Protein AF-A0A0D3EU84-F1 (afdb_monomer_lite)

Sequence (143 aa):
MEPEPHRHVDHDDGDDEDEEEEEGNVARFFQELLEKDAGLRGFYEAEREKGRFLCLVCEGIGARAGKRFAGCAALVQHAGSVARAGRRMAHRAFADAVGRLLGWSAGRTRALQTDSDNAGMCDEDIHCEDVPQSAEMGMCPHQ

Organism: NCBI:txid65489

Secondary structure (DSSP, 8-state):
-PPP-PPP-------HHHHHHHHHHHHHHHHHHHHH-HHHHHHHHHHHHHTEEE-HHHHHTTSSTT-EEEHHHHHHHHHHT---HHHHHHHHHHHHHHHHHTT---S---PPP------------------------------

Radius of gyration: 27.26 Å; chains: 1; bounding box: 45×68×93 Å

pLDDT: mean 71.87, std 18.35, range [39.0, 96.0]

Structure (mmCIF, N/CA/C/O backbone):
data_AF-A0A0D3EU84-F1
#
_entry.id   AF-A0A0D3EU84-F1
#
loop_
_atom_site.group_PDB
_atom_site.id
_atom_site.type_symbol
_atom_site.label_atom_id
_atom_site.label_alt_id
_atom_site.label_comp_id
_atom_site.label_asym_id
_atom_site.label_entity_id
_atom_site.label_seq_id
_atom_site.pdbx_PDB_ins_code
_atom_site.Cartn_x
_atom_site.Cartn_y
_atom_site.Cartn_z
_atom_site.occupancy
_atom_site.B_iso_or_equiv
_atom_site.auth_seq_id
_atom_site.auth_comp_id
_atom_site.auth_asym_id
_atom_site.auth_atom_id
_atom_site.pdbx_PDB_model_num
ATOM 1 N N . MET A 1 1 ? 25.093 -44.236 -29.119 1.00 41.06 1 MET A N 1
ATOM 2 C CA . MET A 1 1 ? 24.934 -42.770 -29.090 1.00 41.06 1 MET A CA 1
ATOM 3 C C . MET A 1 1 ? 24.226 -42.464 -27.791 1.00 41.06 1 MET A C 1
ATOM 5 O O . MET A 1 1 ? 23.028 -42.688 -27.708 1.00 41.06 1 MET A O 1
ATOM 9 N N . GLU A 1 2 ? 24.986 -42.122 -26.757 1.00 49.62 2 GLU A N 1
ATOM 10 C CA . GLU A 1 2 ? 24.422 -41.717 -25.467 1.00 49.62 2 GLU A CA 1
ATOM 11 C C . GLU A 1 2 ? 24.255 -40.193 -25.466 1.00 49.62 2 GLU A C 1
ATOM 13 O O . GLU A 1 2 ? 25.142 -39.508 -25.983 1.00 49.62 2 GLU A O 1
ATOM 18 N N . PRO A 1 3 ? 23.136 -39.643 -24.966 1.00 50.47 3 PRO A N 1
ATOM 19 C CA . PRO A 1 3 ? 22.982 -38.203 -24.854 1.00 50.47 3 PRO A CA 1
ATOM 20 C C . PRO A 1 3 ? 23.690 -37.700 -23.588 1.00 50.47 3 PRO A C 1
ATOM 22 O O . PRO A 1 3 ? 23.386 -38.130 -22.478 1.00 50.47 3 PRO A O 1
ATOM 25 N N . GLU A 1 4 ? 24.627 -36.772 -23.766 1.00 57.62 4 GLU A N 1
ATOM 26 C CA . GLU A 1 4 ? 25.258 -36.025 -22.674 1.00 57.62 4 GLU A CA 1
ATOM 27 C C . GLU A 1 4 ? 24.212 -35.127 -21.981 1.00 57.62 4 GLU A C 1
ATOM 29 O O . GLU A 1 4 ? 23.403 -34.488 -22.665 1.00 57.62 4 GLU A O 1
ATOM 34 N N . PRO A 1 5 ? 24.203 -35.022 -20.640 1.00 56.97 5 PRO A N 1
ATOM 35 C CA . PRO A 1 5 ? 23.300 -34.115 -19.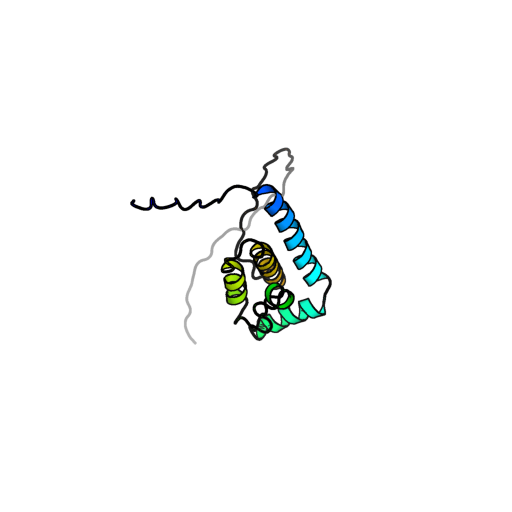951 1.00 56.97 5 PRO A CA 1
ATOM 36 C C . PRO A 1 5 ? 23.773 -32.674 -20.162 1.00 56.97 5 PRO A C 1
ATOM 38 O O . PRO A 1 5 ? 24.814 -32.249 -19.657 1.00 56.97 5 PRO A O 1
ATOM 41 N N . HIS A 1 6 ? 22.980 -31.907 -20.910 1.00 59.09 6 HIS A N 1
ATOM 42 C CA . HIS A 1 6 ? 23.146 -30.465 -21.034 1.00 59.09 6 HIS A CA 1
ATOM 43 C C . HIS A 1 6 ? 23.077 -29.826 -19.643 1.00 59.09 6 HIS A C 1
ATOM 45 O O . HIS A 1 6 ? 22.081 -29.931 -18.927 1.00 59.09 6 HIS A O 1
ATOM 51 N N . ARG A 1 7 ? 24.196 -29.217 -19.255 1.00 56.69 7 ARG A N 1
ATOM 52 C CA . ARG A 1 7 ? 24.410 -28.554 -17.971 1.00 56.69 7 ARG A CA 1
ATOM 53 C C . ARG A 1 7 ? 23.355 -27.459 -17.804 1.00 56.69 7 ARG A C 1
ATOM 55 O O . ARG A 1 7 ? 23.177 -26.648 -18.711 1.00 56.69 7 ARG A O 1
ATOM 62 N N . HIS A 1 8 ? 22.673 -27.452 -16.659 1.00 59.84 8 HIS A N 1
ATOM 63 C CA . HIS A 1 8 ? 21.882 -26.303 -16.230 1.00 59.84 8 HIS A CA 1
ATOM 64 C C . HIS A 1 8 ? 22.822 -25.102 -16.162 1.00 59.84 8 HIS A C 1
ATOM 66 O O . HIS A 1 8 ? 23.813 -25.123 -15.433 1.00 59.84 8 HIS A O 1
ATOM 72 N N . VAL A 1 9 ? 22.543 -24.104 -16.991 1.00 53.44 9 VAL A N 1
ATOM 73 C CA . VAL A 1 9 ? 23.171 -22.795 -16.890 1.00 53.44 9 VAL A CA 1
ATOM 74 C C . VAL A 1 9 ? 22.217 -21.978 -16.031 1.00 53.44 9 VAL A C 1
ATOM 76 O O . VAL A 1 9 ? 21.278 -21.376 -16.545 1.00 53.44 9 VAL A O 1
ATOM 79 N N . ASP A 1 10 ? 22.394 -22.048 -14.713 1.00 57.66 10 ASP A N 1
ATOM 80 C CA . ASP A 1 10 ? 21.859 -21.027 -13.818 1.00 57.66 10 ASP A CA 1
ATOM 81 C C . ASP A 1 10 ? 22.639 -19.748 -14.130 1.00 57.66 10 ASP A C 1
ATOM 83 O O . ASP A 1 10 ? 23.774 -19.562 -13.696 1.00 57.66 10 ASP A O 1
ATOM 87 N N . HIS A 1 11 ? 22.073 -18.930 -15.016 1.00 55.34 11 HIS A N 1
ATOM 88 C CA . HIS A 1 11 ? 22.574 -17.595 -15.297 1.00 55.34 11 HIS A CA 1
ATOM 89 C C . HIS A 1 11 ? 21.946 -16.654 -14.269 1.00 55.34 11 HIS A C 1
ATOM 91 O O . HIS A 1 11 ? 20.899 -16.055 -14.503 1.00 55.34 11 HIS A O 1
ATOM 97 N N . ASP A 1 12 ? 22.557 -16.655 -13.091 1.00 64.62 12 ASP A N 1
ATOM 98 C CA . ASP A 1 12 ? 22.384 -15.668 -12.035 1.00 64.62 12 ASP A CA 1
ATOM 99 C C . ASP A 1 12 ? 23.625 -14.778 -12.105 1.00 64.62 12 ASP A C 1
ATOM 101 O O . ASP A 1 12 ? 24.676 -15.158 -11.593 1.00 64.62 12 ASP A O 1
ATOM 105 N N . ASP A 1 13 ? 23.566 -13.692 -12.878 1.00 54.50 13 ASP A N 1
ATOM 106 C CA . ASP A 1 13 ? 24.668 -12.729 -12.908 1.00 54.50 13 ASP A CA 1
ATOM 107 C C . ASP A 1 13 ? 24.183 -11.330 -13.316 1.00 54.50 13 ASP A C 1
ATOM 109 O O . ASP A 1 13 ? 23.937 -11.057 -14.491 1.00 54.50 13 ASP A O 1
ATOM 113 N N . GLY A 1 14 ? 24.053 -10.471 -12.300 1.00 51.78 14 GLY A N 1
ATOM 114 C CA . GLY A 1 14 ? 24.500 -9.079 -12.347 1.00 51.78 14 GLY A CA 1
ATOM 115 C C . GLY A 1 14 ? 23.579 -8.043 -12.984 1.00 51.78 14 GLY A C 1
ATOM 116 O O . GLY A 1 14 ? 23.803 -7.670 -14.132 1.00 51.78 14 GLY A O 1
ATOM 117 N N . ASP A 1 15 ? 22.656 -7.490 -12.190 1.00 48.19 15 ASP A N 1
ATOM 118 C CA . ASP A 1 15 ? 22.162 -6.114 -12.377 1.00 48.19 15 ASP A CA 1
ATOM 119 C C . ASP A 1 15 ? 21.660 -5.502 -11.047 1.00 48.19 15 ASP A C 1
ATOM 121 O O . ASP A 1 15 ? 20.522 -5.074 -10.926 1.00 48.19 15 ASP A O 1
ATOM 125 N N . ASP A 1 16 ? 22.485 -5.534 -9.994 1.00 52.69 16 ASP A N 1
ATOM 126 C CA . ASP A 1 16 ? 22.105 -5.036 -8.651 1.00 52.69 16 ASP A CA 1
ATOM 127 C C . ASP A 1 16 ? 22.221 -3.496 -8.518 1.00 52.69 16 ASP A C 1
ATOM 129 O O . ASP A 1 16 ? 21.651 -2.907 -7.605 1.00 52.69 16 ASP A O 1
ATOM 133 N N . GLU A 1 17 ? 22.955 -2.811 -9.406 1.00 50.66 17 GLU A N 1
ATOM 134 C CA . GLU A 1 17 ? 23.227 -1.365 -9.261 1.00 50.66 17 GLU A CA 1
ATOM 135 C C . GLU A 1 17 ? 22.087 -0.479 -9.802 1.00 50.66 17 GLU A C 1
ATOM 137 O O . GLU A 1 17 ? 21.765 0.541 -9.189 1.00 50.66 17 GLU A O 1
ATOM 142 N N . ASP A 1 18 ? 21.415 -0.889 -10.885 1.00 51.31 18 ASP A N 1
ATOM 143 C CA . ASP A 1 18 ? 20.220 -0.205 -11.406 1.00 51.31 18 ASP A CA 1
ATOM 144 C C . ASP A 1 18 ? 18.953 -0.552 -10.586 1.00 51.31 18 ASP A C 1
ATOM 146 O O . ASP A 1 18 ? 17.994 0.227 -10.542 1.00 51.31 18 ASP A O 1
ATOM 150 N N . GLU A 1 19 ? 18.954 -1.689 -9.876 1.00 53.84 19 GLU A N 1
ATOM 151 C CA . GLU A 1 19 ? 17.854 -2.115 -9.001 1.00 53.84 19 GLU A CA 1
ATOM 152 C C . GLU A 1 19 ? 17.738 -1.249 -7.733 1.00 53.84 19 GLU A C 1
ATOM 154 O O . GLU A 1 19 ? 16.621 -0.947 -7.308 1.00 53.84 19 GLU A O 1
ATOM 159 N N . GLU A 1 20 ? 18.848 -0.783 -7.142 1.00 56.88 20 GLU A N 1
ATOM 160 C CA . GLU A 1 20 ? 18.816 0.073 -5.942 1.00 56.88 20 GLU A CA 1
ATOM 161 C C . GLU A 1 20 ? 18.235 1.473 -6.225 1.00 56.88 20 GLU A C 1
ATOM 163 O O . GLU A 1 20 ? 17.438 2.003 -5.436 1.00 56.88 20 GLU A O 1
ATOM 168 N N . GLU A 1 21 ? 18.601 2.082 -7.360 1.00 59.59 21 GLU A N 1
ATOM 169 C CA . GLU A 1 21 ? 18.079 3.392 -7.770 1.00 59.59 21 GLU A CA 1
ATOM 170 C C . GLU A 1 21 ? 16.585 3.292 -8.147 1.00 59.59 21 GLU A C 1
ATOM 172 O O . GLU A 1 21 ? 15.773 4.159 -7.783 1.00 59.59 21 GLU A O 1
ATOM 177 N N . GLU A 1 22 ? 16.189 2.183 -8.785 1.00 65.81 22 GLU A N 1
ATOM 178 C CA . GLU A 1 22 ? 14.787 1.840 -9.027 1.00 65.81 22 GLU A CA 1
ATOM 179 C C . GLU A 1 22 ? 14.025 1.605 -7.706 1.00 65.81 22 GLU A C 1
ATOM 181 O O . GLU A 1 22 ? 12.924 2.141 -7.532 1.00 65.81 22 GLU A O 1
ATOM 186 N N . GLU A 1 23 ? 14.601 0.886 -6.732 1.00 64.19 23 GLU A N 1
ATOM 187 C CA . GLU A 1 23 ? 13.988 0.629 -5.418 1.00 64.19 23 GLU A CA 1
ATOM 188 C C . GLU A 1 23 ? 13.712 1.946 -4.677 1.00 64.19 23 GLU A C 1
ATOM 190 O O . GLU A 1 23 ? 12.606 2.152 -4.157 1.00 64.19 23 GLU A O 1
ATOM 195 N N . GLY A 1 24 ? 14.669 2.879 -4.699 1.00 70.44 24 GLY A N 1
ATOM 196 C CA . GLY A 1 24 ? 14.515 4.221 -4.137 1.00 70.44 24 GLY A CA 1
ATOM 197 C C . GLY A 1 24 ? 13.370 5.013 -4.780 1.00 70.44 24 GLY A C 1
ATOM 198 O O . GLY A 1 24 ? 12.557 5.628 -4.076 1.00 70.44 24 GLY A O 1
ATOM 199 N N . ASN A 1 25 ? 13.249 4.963 -6.109 1.00 84.31 25 ASN A N 1
ATOM 200 C CA . ASN A 1 25 ? 12.180 5.637 -6.849 1.00 84.31 25 ASN A CA 1
ATOM 201 C C . ASN A 1 25 ? 10.796 5.035 -6.539 1.00 84.31 25 ASN A C 1
ATOM 203 O O . ASN A 1 25 ? 9.832 5.755 -6.263 1.00 84.31 25 ASN A O 1
ATOM 207 N N . VAL A 1 26 ? 10.697 3.705 -6.509 1.00 86.94 26 VAL A N 1
ATOM 208 C CA . VAL A 1 26 ? 9.442 2.992 -6.241 1.00 86.94 26 VAL A CA 1
ATOM 209 C C . VAL A 1 26 ? 8.984 3.191 -4.792 1.00 86.94 26 VAL A C 1
ATOM 211 O O . VAL A 1 26 ? 7.792 3.396 -4.537 1.00 86.94 26 VAL A O 1
ATOM 214 N N . ALA A 1 27 ? 9.911 3.199 -3.831 1.00 86.50 27 ALA A N 1
ATOM 215 C CA . ALA A 1 27 ? 9.611 3.520 -2.438 1.00 86.50 27 ALA A CA 1
ATOM 216 C C . ALA A 1 27 ? 9.068 4.947 -2.285 1.00 86.50 27 ALA A C 1
ATOM 218 O O . ALA A 1 27 ? 8.035 5.140 -1.633 1.00 86.50 27 ALA A O 1
ATOM 219 N N . ARG A 1 28 ? 9.711 5.932 -2.929 1.00 90.94 28 ARG A N 1
ATOM 220 C CA . ARG A 1 28 ? 9.247 7.325 -2.911 1.00 90.94 28 ARG A CA 1
ATOM 221 C C . ARG A 1 28 ? 7.865 7.464 -3.541 1.00 90.94 28 ARG A C 1
ATOM 223 O O . ARG A 1 28 ? 7.009 8.141 -2.978 1.00 90.94 28 ARG A O 1
ATOM 230 N N . PHE A 1 29 ? 7.612 6.772 -4.652 1.00 93.25 29 PHE A N 1
ATOM 231 C CA . PHE A 1 29 ? 6.305 6.765 -5.307 1.00 93.25 29 PHE A CA 1
ATOM 232 C C . PHE A 1 29 ? 5.178 6.335 -4.358 1.00 93.25 29 PHE A C 1
ATOM 234 O O . PHE A 1 29 ? 4.180 7.044 -4.240 1.00 93.25 29 PHE A O 1
ATOM 241 N N . PHE A 1 30 ? 5.321 5.203 -3.657 1.00 93.38 30 PHE A N 1
ATOM 242 C CA . PHE A 1 30 ? 4.262 4.723 -2.760 1.00 93.38 30 PHE A CA 1
ATOM 243 C C . PHE A 1 30 ? 4.076 5.607 -1.526 1.00 93.38 30 PHE A C 1
ATOM 245 O O . PHE A 1 30 ? 2.942 5.767 -1.070 1.00 93.38 30 PHE A O 1
ATOM 252 N N . GLN A 1 31 ? 5.155 6.193 -1.004 1.00 91.50 31 GLN A N 1
ATOM 253 C CA . GLN A 1 31 ? 5.072 7.179 0.076 1.00 91.50 31 GLN A CA 1
ATOM 254 C C . GLN A 1 31 ? 4.287 8.411 -0.377 1.00 91.50 31 GLN A C 1
ATOM 256 O O . GLN A 1 31 ? 3.259 8.731 0.216 1.00 91.50 31 GLN A O 1
ATOM 261 N N . GLU A 1 32 ? 4.695 9.031 -1.486 1.00 94.56 32 GLU A N 1
ATOM 262 C CA . GLU A 1 32 ? 4.010 10.200 -2.038 1.00 94.56 32 GLU A CA 1
ATOM 263 C C . GLU A 1 32 ? 2.548 9.897 -2.395 1.00 94.56 32 GLU A C 1
ATOM 265 O O . GLU A 1 32 ? 1.677 10.741 -2.192 1.00 94.56 32 GLU A O 1
ATOM 270 N N . LEU A 1 33 ? 2.254 8.705 -2.922 1.00 95.00 33 LEU A N 1
ATOM 271 C CA . LEU A 1 33 ? 0.894 8.285 -3.257 1.00 95.00 33 LEU A CA 1
ATOM 272 C C . LEU A 1 33 ? -0.000 8.225 -2.011 1.00 95.00 33 LEU A C 1
ATOM 274 O O . LEU A 1 33 ? -1.108 8.757 -2.033 1.00 95.00 33 LEU A O 1
ATOM 278 N N . LEU A 1 34 ? 0.474 7.602 -0.928 1.00 93.06 34 LEU A N 1
ATOM 279 C CA . LEU A 1 34 ? -0.273 7.509 0.331 1.00 93.06 34 LEU A CA 1
ATOM 280 C C . LEU A 1 34 ? -0.394 8.864 1.042 1.00 93.06 34 LEU A C 1
ATOM 282 O O . LEU A 1 34 ? -1.370 9.095 1.750 1.00 93.06 34 LEU A O 1
ATOM 286 N N . GLU A 1 35 ? 0.565 9.769 0.857 1.00 92.25 35 GLU A N 1
ATOM 287 C CA . GLU A 1 35 ? 0.487 11.133 1.385 1.00 92.25 35 GLU A CA 1
ATOM 288 C C . GLU A 1 35 ? -0.522 11.994 0.614 1.00 92.25 35 GLU A C 1
ATOM 290 O O . GLU A 1 35 ? -1.322 12.712 1.220 1.00 92.25 35 GLU A O 1
ATOM 295 N N . LYS A 1 36 ? -0.499 11.922 -0.723 1.00 95.50 36 LYS A N 1
ATOM 296 C CA . LYS A 1 36 ? -1.315 12.765 -1.611 1.00 95.50 36 LYS A CA 1
ATOM 297 C C . LYS A 1 36 ? -2.763 12.284 -1.720 1.00 95.50 36 LYS A C 1
ATOM 299 O O . LYS A 1 36 ? -3.666 13.112 -1.833 1.00 95.50 36 LYS A O 1
ATOM 304 N N . ASP A 1 37 ? -3.006 10.975 -1.689 1.00 96.00 37 ASP A N 1
ATOM 305 C CA . ASP A 1 37 ? -4.350 10.408 -1.807 1.00 96.00 37 ASP A CA 1
ATOM 306 C C . ASP A 1 37 ? -4.975 10.158 -0.426 1.00 96.00 37 ASP A C 1
ATOM 308 O O . ASP A 1 37 ? -4.803 9.111 0.205 1.00 96.00 37 ASP A O 1
ATOM 312 N N . ALA A 1 38 ? -5.753 11.135 0.046 1.00 94.19 38 ALA A N 1
ATOM 313 C CA . ALA A 1 38 ? -6.447 11.049 1.329 1.00 94.19 38 ALA A CA 1
ATOM 314 C C . ALA A 1 38 ? -7.480 9.908 1.396 1.00 94.19 38 ALA A C 1
ATOM 316 O O . ALA A 1 38 ? -7.745 9.397 2.486 1.00 94.19 38 ALA A O 1
ATOM 317 N N . GLY A 1 39 ? -8.064 9.502 0.263 1.00 94.88 39 GLY A N 1
ATOM 318 C CA . GLY A 1 39 ? -9.027 8.402 0.210 1.00 94.88 39 GLY A CA 1
ATOM 319 C C . GLY A 1 39 ? -8.336 7.056 0.396 1.00 94.88 39 GLY A C 1
ATOM 320 O O . GLY A 1 39 ? -8.775 6.232 1.199 1.00 94.88 39 GLY A O 1
ATOM 321 N N . LEU A 1 40 ? -7.210 6.868 -0.289 1.00 92.81 40 LEU A N 1
ATOM 322 C CA . LEU A 1 40 ? -6.362 5.694 -0.142 1.00 92.81 40 LEU A CA 1
ATOM 323 C C . LEU A 1 40 ? -5.778 5.604 1.270 1.00 92.81 40 LEU A C 1
ATOM 325 O O . LEU A 1 40 ? -5.841 4.549 1.902 1.00 92.81 40 LEU A O 1
ATOM 329 N N . ARG A 1 41 ? -5.270 6.721 1.795 1.00 94.12 41 ARG A N 1
ATOM 330 C CA . ARG A 1 41 ? -4.773 6.806 3.168 1.00 94.12 41 ARG A CA 1
ATOM 331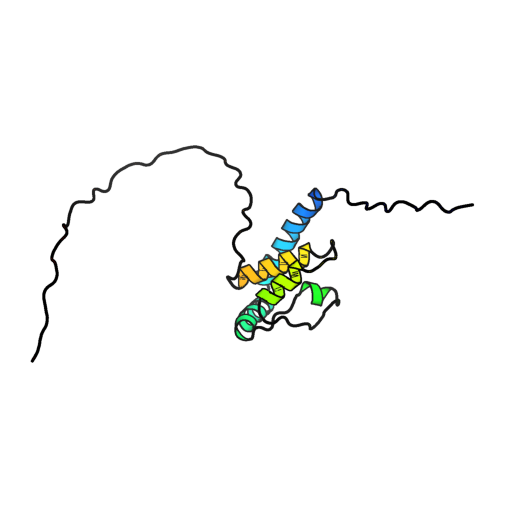 C C . ARG A 1 41 ? -5.851 6.426 4.180 1.00 94.12 41 ARG A C 1
ATOM 333 O O . ARG A 1 41 ? -5.640 5.524 4.989 1.00 94.12 41 ARG A O 1
ATOM 340 N N . GLY A 1 42 ? -7.026 7.047 4.076 1.00 93.06 42 GLY A N 1
ATOM 341 C CA . GLY A 1 42 ? -8.163 6.768 4.951 1.00 93.06 42 GLY A CA 1
ATOM 342 C C . GLY A 1 42 ? -8.651 5.321 4.854 1.00 93.06 42 GLY A C 1
ATOM 343 O O . GLY A 1 42 ? -9.054 4.740 5.860 1.00 93.06 42 GLY A O 1
ATOM 344 N N . PHE A 1 43 ? -8.565 4.699 3.673 1.00 92.56 43 PHE A N 1
ATOM 345 C CA . PHE A 1 43 ? -8.843 3.273 3.509 1.00 92.56 43 PHE A CA 1
ATOM 346 C C . PHE A 1 43 ? -7.892 2.415 4.358 1.00 92.56 43 PHE A C 1
ATOM 348 O O . PHE A 1 43 ? -8.362 1.592 5.142 1.00 92.56 43 PHE A O 1
ATOM 355 N N . TYR A 1 44 ? -6.575 2.621 4.253 1.00 92.25 44 TYR A N 1
ATOM 356 C CA . TYR A 1 44 ? -5.597 1.833 5.014 1.00 92.25 44 TYR A CA 1
ATOM 357 C C . TYR A 1 44 ? -5.662 2.094 6.522 1.00 92.25 44 TYR A C 1
ATOM 359 O O . TYR A 1 44 ? -5.549 1.151 7.307 1.00 92.25 44 TYR A O 1
ATOM 367 N N . GLU A 1 45 ? -5.903 3.340 6.930 1.00 90.81 45 GLU A N 1
ATOM 368 C CA . GLU A 1 45 ? -6.128 3.708 8.331 1.00 90.81 45 GLU A CA 1
ATOM 369 C C . GLU A 1 45 ? -7.382 3.020 8.899 1.00 90.81 45 GLU A C 1
ATOM 371 O O . GLU A 1 45 ? -7.320 2.426 9.973 1.00 90.81 45 GLU A O 1
ATOM 376 N N . ALA A 1 46 ? -8.500 3.010 8.166 1.00 89.94 46 ALA A N 1
ATOM 377 C CA . ALA A 1 46 ? -9.731 2.343 8.601 1.00 89.94 46 ALA A CA 1
ATOM 378 C C . ALA A 1 46 ? -9.611 0.807 8.607 1.00 89.94 46 ALA A C 1
ATOM 380 O O . ALA A 1 46 ? -10.204 0.124 9.448 1.00 89.94 46 ALA A O 1
ATOM 381 N N . GLU A 1 47 ? -8.843 0.234 7.677 1.00 88.44 47 GLU A N 1
ATOM 382 C CA . GLU A 1 47 ? -8.579 -1.207 7.643 1.00 88.44 47 GLU A CA 1
ATOM 383 C C . GLU A 1 47 ? -7.639 -1.672 8.761 1.00 88.44 47 GLU A C 1
ATOM 385 O O . GLU A 1 47 ? -7.588 -2.870 9.047 1.00 88.44 47 GLU A O 1
ATOM 390 N N . ARG A 1 48 ? -6.975 -0.754 9.476 1.00 81.62 48 ARG A N 1
ATOM 391 C CA . ARG A 1 48 ? -6.256 -1.067 10.721 1.00 81.62 48 ARG A CA 1
ATOM 392 C C . ARG A 1 48 ? -7.158 -1.728 11.759 1.00 81.62 48 ARG A C 1
ATOM 394 O O . ARG A 1 48 ? -6.720 -2.656 12.430 1.00 81.62 48 ARG A O 1
ATOM 401 N N . GLU A 1 49 ? -8.404 -1.278 11.872 1.00 81.00 49 GLU A N 1
ATOM 402 C CA . GLU A 1 49 ? -9.370 -1.792 12.852 1.00 81.00 49 GLU A CA 1
ATOM 403 C C . GLU A 1 49 ? -10.077 -3.057 12.360 1.00 81.00 49 GLU A C 1
ATOM 405 O O . GLU A 1 49 ? -10.330 -3.984 13.125 1.00 81.00 49 GLU A O 1
ATOM 410 N N . LYS A 1 50 ? -10.377 -3.115 11.059 1.00 82.31 50 LYS A N 1
ATOM 411 C CA . LYS A 1 50 ? -11.083 -4.245 10.433 1.00 82.31 50 LYS A CA 1
ATOM 412 C C . LYS A 1 50 ? -10.154 -5.413 10.110 1.00 82.31 50 LYS A C 1
ATOM 414 O O . LYS A 1 50 ? -10.616 -6.539 9.930 1.00 82.31 50 LYS A O 1
ATOM 419 N N . GLY A 1 51 ? -8.857 -5.139 9.991 1.00 80.69 51 GLY A N 1
ATOM 420 C CA . GLY A 1 51 ? -7.822 -6.103 9.666 1.00 80.69 51 GLY A CA 1
ATOM 421 C C . GLY A 1 51 ? -7.902 -6.645 8.240 1.00 80.69 51 GLY A C 1
ATOM 422 O O . GLY A 1 51 ? -7.479 -7.779 8.039 1.00 80.69 51 GLY A O 1
ATOM 423 N N . ARG A 1 52 ? -8.445 -5.919 7.249 1.00 88.75 52 ARG A N 1
ATOM 424 C CA . ARG A 1 52 ? -8.597 -6.439 5.873 1.00 88.75 52 ARG A CA 1
ATOM 425 C C . ARG A 1 52 ? -7.826 -5.593 4.865 1.00 88.75 52 ARG A C 1
ATOM 427 O O . ARG A 1 52 ? -8.368 -4.789 4.116 1.00 88.75 52 ARG A O 1
ATOM 434 N N . PHE A 1 53 ? -6.536 -5.863 4.783 1.00 90.94 53 PHE A N 1
ATOM 435 C CA . PHE A 1 53 ? -5.622 -5.153 3.897 1.00 90.94 53 PHE A CA 1
ATOM 436 C C . PHE A 1 53 ? -5.659 -5.696 2.471 1.00 90.94 53 PHE A C 1
ATOM 438 O O . PHE A 1 53 ? -5.919 -6.876 2.268 1.00 90.94 53 PHE A O 1
ATOM 445 N N . LEU A 1 54 ? -5.335 -4.867 1.482 1.00 91.88 54 LEU A N 1
ATOM 446 C CA . LEU A 1 54 ? -5.130 -5.280 0.089 1.00 91.88 54 LEU A CA 1
ATOM 447 C C . LEU A 1 54 ? -3.745 -4.848 -0.395 1.00 91.88 54 LEU A C 1
ATOM 449 O O . LEU A 1 54 ? -3.191 -3.861 0.094 1.00 91.88 54 LEU A O 1
ATOM 453 N N . CYS A 1 55 ? -3.186 -5.596 -1.345 1.00 92.12 55 CYS A N 1
ATOM 454 C CA . CYS A 1 55 ? -1.906 -5.270 -1.967 1.00 92.12 55 CYS A CA 1
ATOM 455 C C . CYS A 1 55 ? -2.152 -4.512 -3.273 1.00 92.12 55 CYS A C 1
ATOM 457 O O . CYS A 1 55 ? -2.552 -5.131 -4.257 1.00 92.12 55 CYS A O 1
ATOM 459 N N . LEU A 1 56 ? -1.880 -3.202 -3.306 1.00 91.88 56 LEU A N 1
ATOM 460 C CA . LEU A 1 56 ? -2.123 -2.378 -4.501 1.00 91.88 56 LEU A CA 1
ATOM 461 C C . LEU A 1 56 ? -1.354 -2.863 -5.725 1.00 91.88 56 LEU A C 1
ATOM 463 O O . LEU A 1 56 ? -1.866 -2.804 -6.836 1.00 91.88 56 LEU A O 1
ATOM 467 N N . VAL A 1 57 ? -0.156 -3.407 -5.521 1.00 90.25 57 VAL A N 1
ATOM 468 C CA . VAL A 1 57 ? 0.637 -3.972 -6.616 1.00 90.25 57 VAL A CA 1
ATOM 469 C C . VAL A 1 57 ? -0.083 -5.165 -7.248 1.00 90.25 57 VAL A C 1
ATOM 471 O O . VAL A 1 57 ? -0.128 -5.272 -8.469 1.00 90.25 57 VAL A O 1
ATOM 474 N N . CYS A 1 58 ? -0.723 -6.025 -6.441 1.00 89.69 58 CYS A N 1
ATOM 475 C CA . CYS A 1 58 ? -1.554 -7.120 -6.954 1.00 89.69 58 CYS A CA 1
ATOM 476 C C . CYS A 1 58 ? -2.803 -6.627 -7.683 1.00 89.69 58 CYS A C 1
ATOM 478 O O . CYS A 1 58 ? -3.187 -7.248 -8.675 1.00 89.69 58 CYS A O 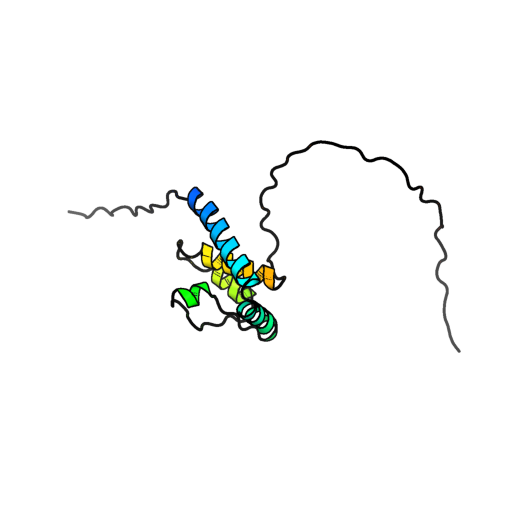1
ATOM 480 N N . GLU A 1 59 ? -3.445 -5.576 -7.167 1.00 88.88 59 GLU A N 1
ATOM 481 C CA . GLU A 1 59 ? -4.620 -4.972 -7.801 1.00 88.88 59 GLU A CA 1
ATOM 482 C C . GLU A 1 59 ? -4.250 -4.393 -9.170 1.00 88.88 59 GLU A C 1
ATOM 484 O O . GLU A 1 59 ? -4.903 -4.706 -10.162 1.00 88.88 59 GLU A O 1
ATOM 489 N N . GLY A 1 60 ? -3.154 -3.632 -9.250 1.00 86.00 60 GLY A N 1
ATOM 490 C CA . GLY A 1 60 ? -2.713 -2.977 -10.482 1.00 86.00 60 GLY A CA 1
ATOM 491 C C . GLY A 1 60 ? -2.325 -3.947 -11.601 1.00 86.00 60 GLY A C 1
ATOM 492 O O . GLY A 1 60 ? -2.567 -3.660 -12.769 1.00 86.00 60 GLY A O 1
ATOM 493 N N . ILE A 1 61 ? -1.769 -5.117 -11.263 1.00 84.31 61 ILE A N 1
ATOM 494 C CA . ILE A 1 61 ? -1.353 -6.135 -12.250 1.00 84.31 61 ILE A CA 1
ATOM 495 C C . ILE A 1 61 ? -2.391 -7.248 -12.468 1.00 84.31 61 ILE A C 1
ATOM 497 O O . ILE A 1 61 ? -2.140 -8.177 -13.235 1.00 84.31 61 ILE A O 1
ATOM 501 N N . GLY A 1 62 ? -3.507 -7.237 -11.733 1.00 81.00 62 GLY A N 1
ATOM 502 C CA . GLY A 1 62 ? -4.565 -8.251 -11.826 1.00 81.00 62 GLY A CA 1
ATOM 503 C C . GLY A 1 62 ? -4.207 -9.655 -11.308 1.00 81.00 62 GLY A C 1
ATOM 504 O O . GLY A 1 62 ? -5.024 -10.566 -11.399 1.00 81.00 62 GLY A O 1
ATOM 505 N N . ALA A 1 63 ? -3.016 -9.874 -10.741 1.00 75.88 63 ALA A N 1
ATOM 506 C CA . ALA A 1 63 ? -2.550 -11.217 -10.367 1.00 75.88 63 ALA A CA 1
ATOM 507 C C . ALA A 1 63 ? -3.259 -11.798 -9.130 1.00 75.88 63 ALA A C 1
ATOM 509 O O . ALA A 1 63 ? -3.285 -13.019 -8.957 1.00 75.88 63 ALA A O 1
ATOM 510 N N . ARG A 1 64 ? -3.794 -10.940 -8.248 1.00 75.06 64 ARG A N 1
ATOM 511 C CA . ARG A 1 64 ? -4.574 -11.312 -7.047 1.00 75.06 64 ARG A CA 1
ATOM 512 C C . ARG A 1 64 ? -5.594 -10.228 -6.680 1.00 75.06 64 ARG A C 1
ATOM 514 O O . ARG A 1 64 ? -5.772 -9.940 -5.497 1.00 75.06 64 ARG A O 1
ATOM 521 N N . ALA A 1 65 ? -6.213 -9.616 -7.688 1.00 75.31 65 ALA A N 1
ATOM 522 C CA . ALA A 1 65 ? -7.167 -8.535 -7.476 1.00 75.31 65 ALA A CA 1
ATOM 523 C C . ALA A 1 65 ? -8.317 -8.982 -6.553 1.00 75.31 65 ALA A C 1
ATOM 525 O O . ALA A 1 65 ? -8.852 -10.086 -6.687 1.00 75.31 65 ALA A O 1
ATOM 526 N N . GLY A 1 66 ? -8.649 -8.155 -5.568 1.00 79.69 66 GLY A N 1
ATOM 527 C CA . GLY A 1 66 ? -9.648 -8.418 -4.538 1.00 79.69 66 GLY A CA 1
ATOM 528 C C . GLY A 1 66 ? -9.187 -9.307 -3.376 1.00 79.69 66 GLY A C 1
ATOM 529 O O . GLY A 1 66 ? -9.966 -9.518 -2.439 1.00 79.69 66 GLY A O 1
ATOM 530 N N . LYS A 1 67 ? -7.950 -9.832 -3.374 1.00 87.69 67 LYS A N 1
ATOM 531 C CA . LYS A 1 67 ? -7.460 -10.638 -2.246 1.00 87.69 67 LYS A CA 1
ATOM 532 C C . LYS A 1 67 ? -7.199 -9.751 -1.031 1.00 87.69 67 LYS A C 1
ATOM 534 O O . LYS A 1 67 ? -6.384 -8.834 -1.076 1.00 87.69 67 LYS A O 1
ATOM 539 N N . ARG A 1 68 ? -7.840 -10.098 0.090 1.00 91.19 68 ARG A N 1
ATOM 540 C CA . ARG A 1 68 ? -7.650 -9.419 1.376 1.00 91.19 68 ARG A CA 1
ATOM 541 C C . ARG A 1 68 ? -6.746 -10.218 2.314 1.00 91.19 68 ARG A C 1
ATOM 543 O O . ARG A 1 68 ? -6.844 -11.442 2.386 1.00 91.19 68 ARG A O 1
ATOM 550 N N . PHE A 1 69 ? -5.888 -9.513 3.037 1.00 89.56 69 PHE A N 1
ATOM 551 C CA . PHE A 1 69 ? -4.937 -10.032 4.012 1.00 89.56 69 PHE A CA 1
ATOM 552 C C . PHE A 1 69 ? -5.410 -9.683 5.421 1.00 89.56 69 PHE A C 1
ATOM 554 O O . PHE A 1 69 ? -5.797 -8.543 5.680 1.00 89.56 69 PHE A O 1
ATOM 561 N N . ALA A 1 70 ? -5.390 -10.678 6.311 1.00 89.56 70 ALA A N 1
ATOM 562 C CA . ALA A 1 70 ? -5.791 -10.532 7.704 1.00 89.56 70 ALA A CA 1
ATOM 563 C C . ALA A 1 70 ? -4.692 -9.805 8.498 1.00 89.56 70 ALA A C 1
ATOM 565 O O . ALA A 1 70 ? -3.769 -10.427 9.021 1.00 89.56 70 ALA A O 1
ATOM 566 N N . GLY A 1 71 ? -4.772 -8.478 8.543 1.00 87.44 71 GLY A N 1
ATOM 567 C CA . GLY A 1 71 ? -3.789 -7.618 9.199 1.00 87.44 71 GLY A CA 1
ATOM 568 C C . GLY A 1 71 ? -2.556 -7.302 8.341 1.00 87.44 71 GLY A C 1
ATOM 569 O O . GLY A 1 71 ? -2.304 -7.913 7.299 1.00 87.44 71 GLY A O 1
ATOM 570 N N . CYS A 1 72 ? -1.761 -6.329 8.793 1.00 86.06 72 CYS A N 1
ATOM 571 C CA . CYS A 1 72 ? -0.571 -5.891 8.060 1.00 86.06 72 CYS A CA 1
ATOM 572 C C . CYS A 1 72 ? 0.556 -6.918 8.076 1.00 86.06 72 CYS A C 1
ATOM 574 O O . CYS A 1 72 ? 1.268 -7.019 7.087 1.00 86.06 72 CYS A O 1
ATOM 576 N N . ALA A 1 73 ? 0.699 -7.737 9.124 1.00 86.25 73 ALA A N 1
ATOM 577 C CA . ALA A 1 73 ? 1.696 -8.811 9.123 1.00 86.25 73 ALA A CA 1
ATOM 578 C C . ALA A 1 73 ? 1.496 -9.762 7.928 1.00 86.25 73 ALA A C 1
ATOM 580 O O . ALA A 1 73 ? 2.449 -10.085 7.222 1.00 86.25 73 ALA A O 1
ATOM 581 N N . ALA A 1 74 ? 0.245 -10.139 7.639 1.00 89.44 74 ALA A N 1
ATOM 582 C CA . ALA A 1 74 ? -0.081 -10.980 6.491 1.00 89.44 74 ALA A CA 1
ATOM 583 C C . ALA A 1 74 ? 0.189 -10.277 5.147 1.00 89.44 74 ALA A C 1
ATOM 585 O O . ALA A 1 74 ? 0.614 -10.930 4.193 1.00 89.44 74 ALA A O 1
ATOM 586 N N . LEU A 1 75 ? -0.030 -8.960 5.067 1.00 90.44 75 LEU A N 1
ATOM 587 C CA . LEU A 1 75 ? 0.305 -8.157 3.887 1.00 90.44 75 LEU A CA 1
ATOM 588 C C . LEU A 1 75 ? 1.827 -8.078 3.666 1.00 90.44 75 LEU A C 1
ATOM 590 O O . LEU A 1 75 ? 2.293 -8.302 2.551 1.00 90.44 75 LEU A O 1
ATOM 594 N N . VAL A 1 76 ? 2.596 -7.802 4.721 1.00 87.19 76 VAL A N 1
ATOM 595 C CA . VAL A 1 76 ? 4.064 -7.695 4.678 1.00 87.19 76 VAL A CA 1
ATOM 596 C C . VAL A 1 76 ? 4.689 -9.043 4.330 1.00 87.19 76 VAL A C 1
ATOM 598 O O . VAL A 1 76 ? 5.511 -9.129 3.421 1.00 87.19 76 VAL A O 1
ATOM 601 N N . GLN A 1 77 ? 4.241 -10.127 4.972 1.00 88.19 77 GLN A N 1
ATOM 602 C CA . GLN A 1 77 ? 4.681 -11.479 4.631 1.00 88.19 77 GLN A CA 1
ATOM 603 C C . GLN A 1 77 ? 4.341 -11.817 3.176 1.00 88.19 77 GLN A C 1
ATOM 605 O O . GLN A 1 77 ? 5.150 -12.419 2.470 1.00 88.19 77 GLN A O 1
ATOM 610 N N . HIS A 1 78 ? 3.155 -11.419 2.702 1.00 90.50 78 HIS A N 1
ATOM 611 C CA . HIS A 1 78 ? 2.805 -11.592 1.301 1.00 90.50 78 HIS A CA 1
ATOM 612 C C . HIS A 1 78 ? 3.801 -10.881 0.386 1.00 90.50 78 HIS A C 1
ATOM 614 O O . HIS A 1 78 ? 4.288 -11.532 -0.539 1.00 90.50 78 HIS A O 1
ATOM 620 N N . ALA A 1 79 ? 4.104 -9.609 0.645 1.00 88.19 79 ALA A N 1
ATOM 621 C CA . ALA A 1 79 ? 5.055 -8.836 -0.141 1.00 88.19 79 ALA A CA 1
ATOM 622 C C . ALA A 1 79 ? 6.448 -9.483 -0.171 1.00 88.19 79 ALA A C 1
ATOM 624 O O . ALA A 1 79 ? 7.004 -9.667 -1.251 1.00 88.19 79 ALA A O 1
ATOM 625 N N . GLY A 1 80 ? 6.955 -9.934 0.981 1.00 84.25 80 GLY A N 1
ATOM 626 C CA . GLY A 1 80 ? 8.246 -10.625 1.072 1.00 84.25 80 GLY A CA 1
ATOM 627 C C . GLY A 1 80 ? 8.272 -12.001 0.394 1.00 84.25 80 GLY A C 1
ATOM 628 O O . GLY A 1 80 ? 9.301 -12.422 -0.118 1.00 84.25 80 GLY A O 1
ATOM 629 N N . SER A 1 81 ? 7.134 -12.701 0.330 1.00 85.81 81 SER A N 1
ATOM 630 C CA . SER A 1 81 ? 7.031 -14.028 -0.306 1.00 85.81 81 SER A CA 1
ATOM 631 C C . SER A 1 81 ? 6.960 -14.003 -1.841 1.00 85.81 81 SER A C 1
ATOM 633 O O . SER A 1 81 ? 6.852 -15.060 -2.472 1.00 85.81 81 SER A O 1
ATOM 635 N N . VAL A 1 82 ? 6.951 -12.823 -2.475 1.00 83.06 82 VAL A N 1
ATOM 636 C CA . VAL A 1 82 ? 6.842 -12.714 -3.936 1.00 83.06 82 VAL A CA 1
ATOM 637 C C . VAL A 1 82 ? 8.144 -13.173 -4.596 1.00 83.06 82 VAL A C 1
ATOM 639 O O . VAL A 1 82 ? 9.144 -12.463 -4.633 1.00 83.06 82 VAL A O 1
ATOM 642 N N . ALA A 1 83 ? 8.114 -14.380 -5.165 1.00 66.69 83 ALA A N 1
ATOM 643 C CA . ALA A 1 83 ? 9.286 -14.995 -5.785 1.00 66.69 83 ALA A CA 1
ATOM 644 C C . ALA A 1 83 ? 9.703 -14.348 -7.121 1.00 66.69 83 ALA A C 1
ATOM 646 O O . ALA A 1 83 ? 10.883 -14.376 -7.449 1.00 66.69 83 ALA A O 1
ATOM 647 N N . ARG A 1 84 ? 8.775 -13.748 -7.888 1.00 68.12 84 ARG A N 1
ATOM 648 C CA . ARG A 1 84 ? 9.100 -13.135 -9.192 1.00 68.12 84 ARG A CA 1
ATOM 649 C C . ARG A 1 84 ? 9.898 -11.836 -9.012 1.00 68.12 84 ARG A C 1
ATOM 651 O O . ARG A 1 84 ? 9.331 -10.859 -8.527 1.00 68.12 84 ARG A O 1
ATOM 658 N N . ALA A 1 85 ? 11.160 -11.862 -9.454 1.00 57.38 85 ALA A N 1
ATOM 659 C CA . ALA A 1 85 ? 12.170 -10.812 -9.291 1.00 57.38 85 ALA A CA 1
ATOM 660 C C . ALA A 1 85 ? 11.667 -9.412 -9.686 1.00 57.38 85 ALA A C 1
ATOM 662 O O . ALA A 1 85 ? 11.490 -8.583 -8.802 1.00 57.38 85 ALA A O 1
ATOM 663 N N . GLY A 1 86 ? 11.230 -9.201 -10.936 1.00 64.56 86 GLY A N 1
ATOM 664 C CA . GLY A 1 86 ? 10.838 -7.867 -11.441 1.00 64.56 86 GLY A CA 1
ATOM 665 C C . GLY A 1 86 ? 9.589 -7.211 -10.825 1.00 64.56 86 GLY A C 1
ATOM 666 O O . GLY A 1 86 ? 9.106 -6.208 -11.330 1.00 64.56 86 GLY A O 1
ATOM 667 N N . ARG A 1 87 ? 8.985 -7.790 -9.778 1.00 72.81 87 ARG A N 1
ATOM 668 C CA . ARG A 1 87 ? 7.901 -7.145 -9.006 1.00 72.81 87 ARG A CA 1
ATOM 669 C C . ARG A 1 87 ? 8.135 -7.177 -7.503 1.00 72.81 87 ARG A C 1
ATOM 671 O O . ARG A 1 87 ? 7.400 -6.525 -6.767 1.00 72.81 87 ARG A O 1
ATOM 678 N N . ARG A 1 88 ? 9.127 -7.931 -7.026 1.00 81.81 88 ARG A N 1
ATOM 679 C CA . ARG A 1 88 ? 9.386 -8.102 -5.593 1.00 81.81 88 ARG A CA 1
ATOM 680 C C . ARG A 1 88 ? 9.608 -6.749 -4.913 1.00 81.81 88 ARG A C 1
ATOM 682 O O . ARG A 1 88 ? 9.003 -6.505 -3.870 1.00 81.81 88 ARG A O 1
ATOM 689 N N . MET A 1 89 ? 10.360 -5.860 -5.562 1.00 84.31 89 MET A N 1
ATOM 690 C CA . MET A 1 89 ? 10.642 -4.509 -5.072 1.00 84.31 89 MET A CA 1
ATOM 691 C C . MET A 1 89 ? 9.373 -3.679 -4.885 1.00 84.31 89 MET A C 1
ATOM 693 O O . MET A 1 89 ? 9.112 -3.208 -3.785 1.00 84.31 89 MET A O 1
ATOM 697 N N . ALA A 1 90 ? 8.499 -3.596 -5.894 1.00 88.94 90 ALA A N 1
ATOM 698 C CA . ALA A 1 90 ? 7.244 -2.849 -5.778 1.00 88.94 90 ALA A CA 1
ATOM 699 C C . ALA A 1 90 ? 6.352 -3.361 -4.640 1.00 88.94 90 ALA A C 1
ATOM 701 O O . ALA A 1 90 ? 5.765 -2.573 -3.899 1.00 88.94 90 ALA A O 1
ATOM 702 N N . HIS A 1 91 ? 6.262 -4.682 -4.470 1.00 91.62 91 HIS A N 1
ATOM 703 C CA . HIS A 1 91 ? 5.507 -5.269 -3.365 1.00 91.62 91 HIS A CA 1
ATOM 704 C C . HIS A 1 91 ? 6.098 -4.894 -2.002 1.00 91.62 91 HIS A C 1
ATOM 706 O O . HIS A 1 91 ? 5.342 -4.565 -1.085 1.00 91.62 91 HIS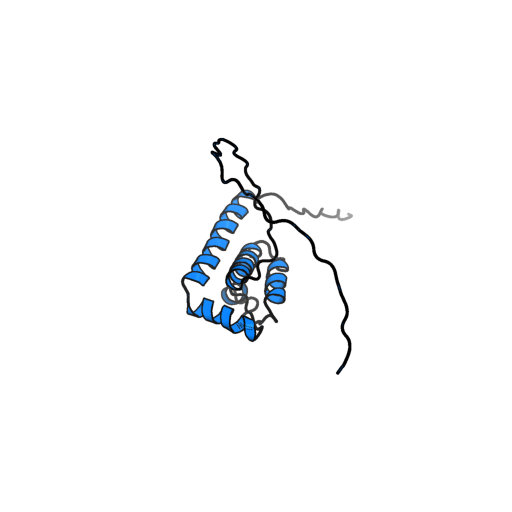 A O 1
ATOM 712 N N . ARG A 1 92 ? 7.428 -4.945 -1.874 1.00 89.00 92 ARG A N 1
ATOM 713 C CA . ARG A 1 92 ? 8.157 -4.599 -0.651 1.00 89.00 92 ARG A CA 1
ATOM 714 C C . ARG A 1 92 ? 8.037 -3.111 -0.327 1.00 89.00 92 ARG A C 1
ATOM 716 O O . ARG A 1 92 ? 7.558 -2.778 0.750 1.00 89.00 92 ARG A O 1
ATOM 723 N N . ALA A 1 93 ? 8.349 -2.242 -1.284 1.00 91.31 93 ALA A N 1
ATOM 724 C CA . ALA A 1 93 ? 8.224 -0.792 -1.176 1.00 91.31 93 ALA A CA 1
ATOM 725 C C . ALA A 1 93 ? 6.808 -0.365 -0.760 1.00 91.31 93 ALA A C 1
ATOM 727 O O . ALA A 1 93 ? 6.630 0.448 0.147 1.00 91.31 93 ALA A O 1
ATOM 728 N N . PHE A 1 94 ? 5.784 -0.971 -1.366 1.00 92.25 94 PHE A N 1
ATOM 729 C CA . PHE A 1 94 ? 4.397 -0.745 -0.978 1.00 92.25 94 PHE A CA 1
ATOM 730 C C . PHE A 1 94 ? 4.111 -1.185 0.469 1.00 92.25 94 PHE A C 1
ATOM 732 O O . PHE A 1 94 ? 3.489 -0.442 1.231 1.00 92.25 94 PHE A O 1
ATOM 739 N N . ALA A 1 95 ? 4.556 -2.381 0.865 1.00 91.38 95 ALA A N 1
ATOM 740 C CA . ALA A 1 95 ? 4.354 -2.886 2.222 1.00 91.38 95 ALA A CA 1
ATOM 741 C C . ALA A 1 95 ? 5.058 -2.015 3.274 1.00 91.38 95 ALA A C 1
ATOM 743 O O . ALA A 1 95 ? 4.478 -1.750 4.327 1.00 91.38 95 ALA A O 1
ATOM 744 N N . ASP A 1 96 ? 6.253 -1.515 2.966 1.00 90.12 96 ASP A N 1
ATOM 745 C CA . ASP A 1 96 ? 6.997 -0.597 3.826 1.00 90.12 96 ASP A CA 1
ATOM 746 C C . ASP A 1 96 ? 6.296 0.758 3.952 1.00 90.12 96 ASP A C 1
ATOM 748 O O . ASP A 1 96 ? 6.191 1.293 5.057 1.00 90.12 96 ASP A O 1
ATOM 752 N N . ALA A 1 97 ? 5.766 1.306 2.855 1.00 92.19 97 ALA A N 1
ATOM 753 C CA . ALA A 1 97 ? 5.018 2.561 2.876 1.00 92.19 97 ALA A CA 1
ATOM 754 C C . ALA A 1 97 ? 3.742 2.449 3.734 1.00 92.19 97 ALA A C 1
ATOM 756 O O . ALA A 1 97 ? 3.490 3.302 4.586 1.00 92.19 97 ALA A O 1
ATOM 757 N N . VAL A 1 98 ? 2.985 1.353 3.597 1.00 91.12 98 VAL A N 1
ATOM 758 C CA . VAL A 1 98 ? 1.818 1.071 4.454 1.00 91.12 98 VAL A CA 1
ATOM 759 C C . VAL A 1 98 ? 2.236 0.837 5.907 1.00 91.12 98 VAL A C 1
ATOM 761 O O . VAL A 1 98 ? 1.586 1.333 6.826 1.00 91.12 98 VAL A O 1
ATOM 764 N N . GLY A 1 99 ? 3.338 0.122 6.139 1.00 89.69 99 GLY A N 1
ATOM 765 C CA . GLY A 1 99 ? 3.891 -0.077 7.476 1.00 89.69 99 GLY A CA 1
ATOM 766 C C . GLY A 1 99 ? 4.238 1.247 8.159 1.00 89.69 99 GLY A C 1
ATOM 767 O O . GLY A 1 99 ? 3.886 1.442 9.320 1.00 89.69 99 GLY A O 1
ATOM 768 N N . ARG A 1 100 ? 4.867 2.183 7.438 1.00 89.56 100 ARG A N 1
ATOM 769 C CA . ARG A 1 100 ? 5.174 3.538 7.929 1.00 89.56 100 ARG A CA 1
ATOM 770 C C . ARG A 1 100 ? 3.909 4.339 8.216 1.00 89.56 100 ARG A C 1
ATOM 772 O O . ARG A 1 100 ? 3.805 4.895 9.305 1.00 89.56 100 ARG A O 1
ATOM 779 N N . LEU A 1 101 ? 2.940 4.329 7.297 1.00 90.31 101 LEU A N 1
ATOM 780 C CA . LEU A 1 101 ? 1.650 5.001 7.473 1.00 90.31 101 LEU A CA 1
ATOM 781 C C . LEU A 1 101 ? 0.943 4.561 8.766 1.00 90.31 101 LEU A C 1
ATOM 783 O O . LEU A 1 101 ? 0.366 5.378 9.474 1.00 90.31 101 LEU A O 1
ATOM 787 N N . LEU A 1 102 ? 1.005 3.268 9.091 1.00 88.00 102 LEU A N 1
ATOM 788 C CA . LEU A 1 102 ? 0.295 2.687 10.235 1.00 88.00 102 LEU A CA 1
ATOM 789 C C . LEU A 1 102 ? 1.121 2.646 11.532 1.00 88.00 102 LEU A C 1
ATOM 791 O O . LEU A 1 102 ? 0.625 2.155 12.549 1.00 88.00 102 LEU A O 1
ATOM 795 N N . GLY A 1 103 ? 2.369 3.129 11.510 1.00 85.81 103 GLY A N 1
ATOM 796 C CA . GLY A 1 103 ? 3.288 3.067 12.654 1.00 85.81 103 GLY A CA 1
ATOM 797 C C . GLY A 1 103 ? 3.768 1.648 12.992 1.00 85.81 103 GLY A C 1
ATOM 798 O O . GLY A 1 103 ? 4.102 1.356 14.137 1.00 85.81 103 GLY A O 1
ATOM 799 N N . TRP A 1 104 ? 3.771 0.748 12.009 1.00 75.88 104 TRP A N 1
ATOM 800 C CA . TRP A 1 104 ? 4.071 -0.683 12.134 1.00 75.88 104 TRP A CA 1
ATOM 801 C C . TRP A 1 104 ? 5.410 -1.106 11.540 1.00 75.88 104 TRP A C 1
ATOM 803 O O . TRP A 1 104 ? 5.663 -2.304 11.437 1.00 75.88 104 TRP A O 1
ATOM 813 N N . SER A 1 105 ? 6.267 -0.159 11.152 1.00 60.88 105 SER A N 1
ATOM 814 C CA . SER A 1 105 ? 7.583 -0.451 10.580 1.00 60.88 105 SER A CA 1
ATOM 815 C C . SER A 1 105 ? 8.309 -1.530 11.394 1.00 60.88 105 SER A C 1
ATOM 817 O O . SER A 1 105 ? 8.714 -1.287 12.535 1.00 60.88 105 SER A O 1
ATOM 819 N N . ALA A 1 106 ? 8.446 -2.724 10.801 1.00 55.53 106 ALA A N 1
ATOM 820 C CA . ALA A 1 106 ? 9.301 -3.782 11.315 1.00 55.53 106 ALA A CA 1
ATOM 821 C C . ALA A 1 106 ? 10.694 -3.173 11.490 1.00 55.53 106 ALA A C 1
ATOM 823 O O . ALA A 1 106 ? 11.178 -2.475 10.600 1.00 55.53 106 ALA A O 1
ATOM 824 N N . GLY A 1 107 ? 11.272 -3.326 12.680 1.00 49.31 107 GLY A N 1
ATOM 825 C CA . GLY A 1 107 ? 12.457 -2.583 13.088 1.00 49.31 107 GLY A CA 1
ATOM 826 C C . GLY A 1 107 ? 13.539 -2.540 12.007 1.00 49.31 107 GLY A C 1
ATOM 827 O O . GLY A 1 107 ? 14.026 -3.577 11.580 1.00 49.31 107 GLY A O 1
ATOM 828 N N . ARG A 1 108 ? 13.887 -1.314 11.600 1.00 49.44 108 ARG A N 1
ATOM 829 C CA . ARG A 1 108 ? 15.165 -0.873 11.022 1.00 49.44 108 ARG A CA 1
ATOM 830 C C . ARG A 1 108 ? 16.009 -1.978 10.362 1.00 49.44 108 ARG A C 1
ATOM 832 O O . ARG A 1 108 ? 16.827 -2.604 11.033 1.00 49.44 108 ARG A O 1
ATOM 839 N N . THR A 1 109 ? 15.982 -2.071 9.037 1.00 43.31 109 THR A N 1
ATOM 840 C CA . THR A 1 109 ? 17.237 -2.328 8.319 1.00 43.31 109 THR A CA 1
ATOM 841 C C . THR A 1 109 ? 18.013 -1.016 8.332 1.00 43.31 109 THR A C 1
ATOM 843 O O . THR A 1 109 ? 17.590 -0.014 7.759 1.00 43.31 109 THR A O 1
ATOM 846 N N . ARG A 1 110 ? 19.093 -0.992 9.113 1.00 39.00 110 ARG A N 1
ATOM 847 C CA . ARG A 1 110 ? 20.067 0.097 9.176 1.00 39.00 110 ARG A CA 1
ATOM 848 C C . ARG A 1 110 ? 20.537 0.409 7.755 1.00 39.00 110 ARG A C 1
ATOM 850 O O . ARG A 1 110 ? 21.274 -0.388 7.189 1.00 39.00 110 ARG A O 1
ATOM 857 N N . ALA A 1 111 ? 20.128 1.552 7.206 1.00 44.03 111 ALA A N 1
ATOM 858 C CA . ALA A 1 111 ? 20.931 2.198 6.178 1.00 44.03 111 ALA A CA 1
ATOM 859 C C . ALA A 1 111 ? 22.299 2.447 6.818 1.00 44.03 111 ALA A C 1
ATOM 861 O O . ALA A 1 111 ? 22.372 2.947 7.949 1.00 44.03 111 ALA A O 1
ATOM 862 N N . LEU A 1 112 ? 23.353 1.969 6.165 1.00 50.84 112 LEU A N 1
ATOM 863 C CA . LEU A 1 112 ? 24.719 2.147 6.624 1.00 50.84 112 LEU A CA 1
ATOM 864 C C . LEU A 1 112 ? 24.935 3.635 6.910 1.00 50.84 112 LEU A C 1
ATOM 866 O O . LEU A 1 112 ? 24.633 4.500 6.093 1.00 50.84 112 LEU A O 1
ATOM 870 N N . GLN A 1 113 ? 25.385 3.914 8.130 1.00 48.75 113 GLN A N 1
ATOM 871 C CA . GLN A 1 113 ? 25.927 5.214 8.475 1.00 48.75 113 GLN A CA 1
ATOM 872 C C . GLN A 1 113 ? 27.162 5.396 7.599 1.00 48.75 113 GLN A C 1
ATOM 874 O O . GLN A 1 113 ? 28.058 4.561 7.661 1.00 48.75 113 GLN A O 1
ATOM 879 N N . THR A 1 114 ? 27.198 6.448 6.790 1.00 45.06 114 THR A N 1
ATOM 880 C CA . THR A 1 114 ? 28.469 7.023 6.361 1.00 45.06 114 THR A CA 1
ATOM 881 C C . THR A 1 114 ? 28.822 8.072 7.401 1.00 45.06 114 THR A C 1
ATOM 883 O O . THR A 1 114 ? 28.298 9.187 7.413 1.00 45.06 114 THR A O 1
ATOM 886 N N . ASP A 1 115 ? 29.628 7.639 8.354 1.00 50.41 115 ASP A N 1
ATOM 887 C CA . ASP A 1 115 ? 30.456 8.455 9.225 1.00 50.41 115 ASP A CA 1
ATOM 888 C C . ASP A 1 115 ? 31.092 9.626 8.458 1.00 50.41 115 ASP A C 1
ATOM 890 O O . ASP A 1 115 ? 31.746 9.480 7.427 1.00 50.41 115 ASP A O 1
ATOM 894 N N . SER A 1 116 ? 30.881 10.829 8.978 1.00 53.41 116 SER A N 1
ATOM 895 C CA . SER A 1 116 ? 31.744 11.977 8.732 1.00 53.41 116 SER A CA 1
ATOM 896 C C . SER A 1 116 ? 31.731 12.819 9.996 1.00 53.41 116 SER A C 1
ATOM 898 O O . SER A 1 116 ? 30.878 13.680 10.203 1.00 53.41 116 SER A O 1
ATOM 900 N N . ASP A 1 117 ? 32.658 12.473 10.883 1.00 52.31 117 ASP A N 1
ATOM 901 C CA . ASP A 1 117 ? 33.089 13.279 12.014 1.00 52.31 117 ASP A CA 1
ATOM 902 C C . ASP A 1 117 ? 33.539 14.679 11.559 1.00 52.31 117 ASP A C 1
ATOM 904 O O . ASP A 1 117 ? 34.268 14.789 10.573 1.00 52.31 117 ASP A O 1
ATOM 908 N N . ASN A 1 118 ? 33.165 15.732 12.305 1.00 53.66 118 ASN A N 1
ATOM 909 C CA . ASN A 1 118 ? 34.099 16.711 12.902 1.00 53.66 118 ASN A CA 1
ATOM 910 C C . ASN A 1 118 ? 33.386 17.941 13.528 1.00 53.66 118 ASN A C 1
ATOM 912 O O . ASN A 1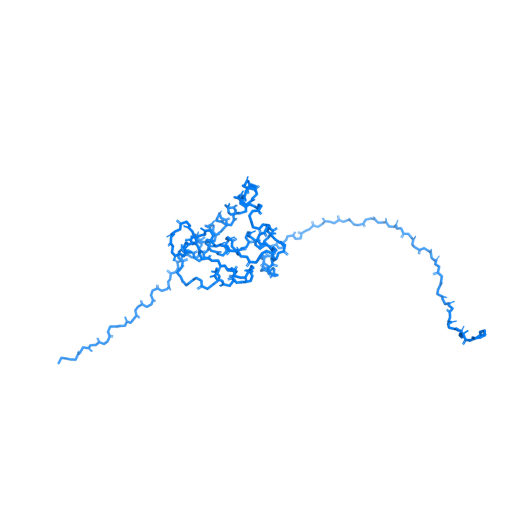 118 ? 32.614 18.616 12.854 1.00 53.66 118 ASN A O 1
ATOM 916 N N . ALA A 1 119 ? 33.818 18.256 14.762 1.00 48.19 119 ALA A N 1
ATOM 917 C CA . ALA A 1 119 ? 33.788 19.521 15.522 1.00 48.19 119 ALA A CA 1
ATOM 918 C C . ALA A 1 119 ? 32.413 20.082 15.926 1.00 48.19 119 ALA A C 1
ATOM 920 O O . ALA A 1 119 ? 31.555 20.319 15.094 1.00 48.19 119 ALA A O 1
ATOM 921 N N . GLY A 1 120 ? 32.127 20.408 17.185 1.00 49.47 120 GLY A N 1
ATOM 922 C CA . GLY A 1 120 ? 32.977 20.738 18.329 1.00 49.47 120 GLY A CA 1
ATOM 923 C C . GLY A 1 120 ? 32.291 21.871 19.116 1.00 49.47 120 GLY A C 1
ATOM 924 O O . GLY A 1 120 ? 31.469 22.585 18.550 1.00 49.47 120 GLY A O 1
ATOM 925 N N . MET A 1 121 ? 32.660 22.017 20.392 1.00 49.53 121 MET A N 1
ATOM 926 C CA . MET A 1 121 ? 32.162 22.959 21.414 1.00 49.53 121 MET A CA 1
ATOM 927 C C . MET A 1 121 ? 30.878 22.575 22.164 1.00 49.53 121 MET A C 1
ATOM 929 O O . MET A 1 121 ? 29.753 22.761 21.710 1.00 49.53 121 MET A O 1
ATOM 933 N N . CYS A 1 122 ? 31.094 22.098 23.388 1.00 51.59 122 CYS A N 1
ATOM 934 C CA . CYS A 1 122 ? 30.161 22.167 24.500 1.00 51.59 122 CYS A CA 1
ATOM 935 C C . CYS A 1 122 ? 30.719 23.192 25.496 1.00 51.59 122 CYS A C 1
ATOM 937 O O . CYS A 1 122 ? 31.779 22.956 26.071 1.00 51.59 122 CYS A O 1
ATOM 939 N N . ASP A 1 123 ? 29.999 24.295 25.691 1.00 44.75 123 ASP A N 1
ATOM 940 C CA . ASP A 1 123 ? 30.263 25.258 26.760 1.00 44.75 123 ASP A CA 1
ATOM 941 C C . ASP A 1 123 ? 29.160 25.163 27.828 1.00 44.75 123 ASP A C 1
ATOM 943 O O . ASP A 1 123 ? 27.972 25.325 27.546 1.00 44.75 123 ASP A O 1
ATOM 947 N N . GLU A 1 124 ? 29.631 24.822 29.029 1.00 54.53 124 GLU A N 1
ATOM 948 C CA . GLU A 1 124 ? 29.352 25.436 30.336 1.00 54.53 124 GLU A CA 1
ATOM 949 C C . GLU A 1 124 ? 27.944 25.356 30.988 1.00 54.53 124 GLU A C 1
ATOM 951 O O . GLU A 1 124 ? 26.958 25.970 30.587 1.00 54.53 124 GLU A O 1
ATOM 956 N N . ASP A 1 125 ? 27.949 24.616 32.107 1.00 47.78 125 ASP A N 1
ATOM 957 C CA . ASP A 1 125 ? 27.453 24.988 33.442 1.00 47.78 125 ASP A CA 1
ATOM 958 C C . ASP A 1 125 ? 25.960 25.253 33.699 1.00 47.78 125 ASP A C 1
ATOM 960 O O . ASP A 1 125 ? 25.468 26.376 33.627 1.00 47.78 125 ASP A O 1
ATOM 964 N N . ILE A 1 126 ? 25.291 24.246 34.278 1.00 52.25 126 ILE A N 1
ATOM 965 C CA . ILE A 1 126 ? 24.306 24.477 35.346 1.00 52.25 126 ILE A CA 1
ATOM 966 C C . ILE A 1 126 ? 24.629 23.533 36.511 1.00 52.25 126 ILE A C 1
ATOM 968 O O . ILE A 1 126 ? 24.462 22.317 36.422 1.00 52.25 126 ILE A O 1
ATOM 972 N N . HIS A 1 127 ? 25.103 24.129 37.605 1.00 46.91 127 HIS A N 1
ATOM 973 C CA . HIS A 1 127 ? 25.304 23.503 38.907 1.00 46.91 127 HIS A CA 1
ATOM 974 C C . HIS A 1 127 ? 23.978 22.933 39.444 1.00 46.91 127 HIS A C 1
ATOM 976 O O . HIS A 1 127 ? 23.017 23.675 39.653 1.00 46.91 127 HIS A O 1
ATOM 982 N N . CYS A 1 128 ? 23.934 21.626 39.706 1.00 48.19 128 CYS A N 1
ATOM 983 C CA . CYS A 1 128 ? 22.911 21.013 40.550 1.00 48.19 128 CYS A CA 1
ATOM 984 C C . CYS A 1 128 ? 23.429 20.966 41.987 1.00 48.19 128 CYS A C 1
ATOM 986 O O . CYS A 1 128 ? 24.343 20.195 42.266 1.00 48.19 128 CYS A O 1
ATOM 988 N N . GLU A 1 129 ? 22.813 21.732 42.886 1.00 46.97 129 GLU A N 1
ATOM 989 C CA . GLU A 1 129 ? 22.995 21.560 44.329 1.00 46.97 129 GLU A CA 1
ATOM 990 C C . GLU A 1 129 ? 21.697 21.029 44.960 1.00 46.97 129 GLU A C 1
ATOM 992 O O . GLU A 1 129 ? 20.606 21.560 44.748 1.00 46.97 129 GLU A O 1
ATOM 997 N N . ASP A 1 130 ? 21.896 19.927 45.684 1.00 47.41 130 ASP A N 1
ATOM 998 C CA . ASP A 1 130 ? 21.232 19.417 46.884 1.00 47.41 130 ASP A CA 1
ATOM 999 C C . ASP A 1 130 ? 19.705 19.362 47.023 1.00 47.41 130 ASP A C 1
ATOM 1001 O O . ASP A 1 130 ? 19.057 20.378 47.243 1.00 47.41 130 ASP A O 1
ATOM 1005 N N . VAL A 1 131 ? 19.185 18.131 47.186 1.00 54.56 131 VAL A N 1
ATOM 1006 C CA . VAL A 1 131 ? 18.395 17.741 48.380 1.00 54.56 131 VAL A CA 1
ATOM 1007 C C . VAL A 1 131 ? 18.651 16.248 48.708 1.00 54.56 131 VAL A C 1
ATOM 1009 O O . VAL A 1 131 ? 18.586 15.411 47.804 1.00 54.56 131 VAL A O 1
ATOM 1012 N N . PRO A 1 132 ? 18.930 15.882 49.978 1.00 55.59 132 PRO A N 1
ATOM 1013 C CA . PRO A 1 132 ? 19.386 14.549 50.374 1.00 55.59 132 PRO A CA 1
ATOM 1014 C C . PRO A 1 132 ? 18.279 13.495 50.551 1.00 55.59 132 PRO A C 1
ATOM 1016 O O . PRO A 1 132 ? 17.103 13.785 50.762 1.00 55.59 132 PRO A O 1
ATOM 1019 N N . GLN A 1 133 ? 18.732 12.238 50.507 1.00 51.88 133 GLN A N 1
ATOM 1020 C CA . GLN A 1 133 ? 18.000 11.003 50.782 1.00 51.88 133 GLN A CA 1
ATOM 1021 C C . GLN A 1 133 ? 17.613 10.836 52.262 1.00 51.88 133 GL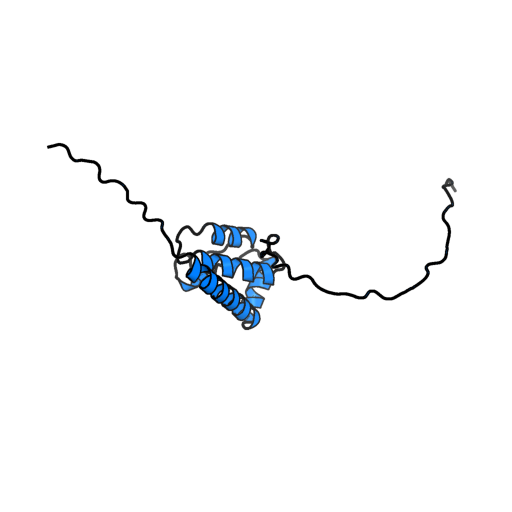N A C 1
ATOM 1023 O O . GLN A 1 133 ? 18.361 11.236 53.154 1.00 51.88 133 GLN A O 1
ATOM 1028 N N . SER A 1 134 ? 16.564 10.027 52.464 1.00 50.72 134 SER A N 1
ATOM 1029 C CA . SER A 1 134 ? 16.333 9.081 53.579 1.00 50.72 134 SER A CA 1
ATOM 1030 C C . SER A 1 134 ? 15.186 9.438 54.525 1.00 50.72 134 SER A C 1
ATOM 1032 O O . SER A 1 134 ? 15.289 10.356 55.330 1.00 50.72 134 SER A O 1
ATOM 1034 N N . ALA A 1 135 ? 14.132 8.618 54.491 1.00 53.66 135 ALA A N 1
ATOM 1035 C CA . ALA A 1 135 ? 13.468 8.138 55.700 1.00 53.66 135 ALA A CA 1
ATOM 1036 C C . ALA A 1 135 ? 12.692 6.850 55.386 1.00 53.66 135 ALA A C 1
ATOM 1038 O O . ALA A 1 135 ? 11.768 6.813 54.574 1.00 53.66 135 ALA A O 1
ATOM 1039 N N . GLU A 1 136 ? 13.139 5.786 56.029 1.00 52.16 136 GLU A N 1
ATOM 1040 C CA . GLU A 1 136 ? 12.579 4.447 56.076 1.00 52.16 136 GLU A CA 1
ATOM 1041 C C . GLU A 1 136 ? 11.203 4.333 56.774 1.00 52.16 136 GLU A C 1
ATOM 1043 O O . GLU A 1 136 ? 10.894 5.020 57.740 1.00 52.16 136 GLU A O 1
ATOM 1048 N N . MET A 1 137 ? 10.392 3.427 56.219 1.00 54.88 137 MET A N 1
ATOM 1049 C CA . MET A 1 137 ? 9.438 2.465 56.807 1.00 54.88 137 MET A CA 1
ATOM 1050 C C . MET A 1 137 ? 8.934 2.652 58.258 1.00 54.88 137 MET A C 1
ATOM 1052 O O . MET A 1 137 ? 9.707 2.659 59.209 1.00 54.88 137 MET A O 1
ATOM 1056 N N . GLY A 1 138 ? 7.606 2.565 58.447 1.00 49.50 138 GLY A N 1
ATOM 1057 C CA . GLY A 1 138 ? 7.009 2.318 59.767 1.00 49.50 138 GLY A CA 1
ATOM 1058 C C . GLY A 1 138 ? 5.481 2.159 59.791 1.00 49.50 138 GLY A C 1
ATOM 1059 O O . GLY A 1 138 ? 4.765 3.148 59.831 1.00 49.50 138 GLY A O 1
ATOM 1060 N N . MET A 1 139 ? 5.028 0.898 59.800 1.00 43.44 139 MET A N 1
ATOM 1061 C CA . MET A 1 139 ? 3.820 0.322 60.436 1.00 43.44 139 MET A CA 1
ATOM 1062 C C . MET A 1 139 ? 2.452 1.050 60.403 1.00 43.44 139 MET A C 1
ATOM 1064 O O . MET A 1 139 ? 2.228 2.045 61.083 1.00 43.44 139 MET A O 1
ATOM 1068 N N . CYS A 1 140 ? 1.452 0.375 59.819 1.00 53.56 140 CYS A N 1
ATOM 1069 C CA . CYS A 1 140 ? 0.064 0.385 60.321 1.00 53.56 140 CYS A CA 1
ATOM 1070 C C . CYS A 1 140 ? -0.074 -0.695 61.423 1.00 53.56 140 CYS A C 1
ATOM 1072 O O . CYS A 1 140 ? 0.604 -1.723 61.310 1.00 53.56 140 CYS A O 1
ATOM 1074 N N . PRO A 1 141 ? -0.940 -0.538 62.452 1.00 60.06 141 PRO A N 1
ATOM 1075 C CA . PRO A 1 141 ? -2.328 -0.993 62.273 1.00 60.06 141 PRO A CA 1
ATOM 1076 C C . PRO A 1 141 ? -3.437 -0.272 63.089 1.00 60.06 141 PRO A C 1
ATOM 1078 O O . PRO A 1 141 ? -3.193 0.350 64.114 1.00 60.06 141 PRO A O 1
ATOM 1081 N N . HIS A 1 142 ? -4.661 -0.517 62.599 1.00 50.69 142 HIS A N 1
ATOM 1082 C CA . HIS A 1 142 ? -5.973 -0.702 63.252 1.00 50.69 142 HIS A CA 1
ATOM 1083 C C . HIS A 1 142 ? -6.695 0.428 64.006 1.00 50.69 142 HIS A C 1
ATOM 1085 O O . HIS A 1 142 ? -6.235 0.940 65.021 1.00 50.69 142 HIS A O 1
ATOM 1091 N N . GLN A 1 143 ? -7.925 0.670 63.535 1.00 60.12 143 GLN A N 1
ATOM 1092 C CA . GLN A 1 143 ? -9.066 1.151 64.316 1.00 60.12 143 GLN A CA 1
ATOM 1093 C C . GLN A 1 143 ? -9.921 -0.041 64.747 1.00 60.12 143 GLN A C 1
ATOM 1095 O O . GLN A 1 143 ? -9.896 -1.051 64.005 1.00 60.12 143 GLN A O 1
#

Foldseek 3Di:
DDDDDDDDPPPPDDDVPVVVVVLVVLLVVLLVVCVVDPPNVVVLVVCQVVQWDDQVLCCVVVVQNPHTARHLVRQCVVLCPPPDDVCSSNSNSNSQSSCVSNVNRDDDPDPDDPDDDDDDDDDDDDDDDDDDDDDDDDDDDDD